Protein AF-A0AAU3UYX8-F1 (afdb_monomer_lite)

Secondary structure (DSSP, 8-state):
---EEE-SS-EEEE-SSS-EEEEE-SS-EEEESS-SS--TTEEEEPSSEEEEEETTEEEEEE----------

Radius of gyration: 13.45 Å; chains: 1; bounding box: 25×22×50 Å

Sequence (72 aa):
MNFLLGDGENLWATTWHHALSVLETDAYMVVASEPYDDDPRWRPIADRQLVTVRGGRLSVAPLDIEFGRAGS

Structure (mmCIF, N/CA/C/O backbone):
data_AF-A0AAU3UYX8-F1
#
_entry.id   AF-A0AAU3UYX8-F1
#
loop_
_atom_site.group_PDB
_atom_site.id
_atom_site.type_symbol
_atom_site.label_atom_id
_atom_site.label_alt_id
_atom_site.label_comp_id
_atom_site.label_asym_id
_atom_site.label_entity_id
_atom_site.label_seq_id
_atom_site.pdbx_PDB_ins_code
_atom_site.Cartn_x
_atom_site.Cartn_y
_atom_site.Cartn_z
_atom_site.occupancy
_atom_site.B_iso_or_equiv
_atom_site.auth_seq_id
_atom_site.auth_comp_id
_atom_site.auth_asym_id
_atom_site.auth_atom_id
_atom_site.pdbx_PDB_model_num
ATOM 1 N N . MET A 1 1 ? 4.310 11.153 -9.737 1.00 61.72 1 MET A N 1
ATOM 2 C CA . MET A 1 1 ? 2.980 10.825 -10.272 1.00 61.72 1 MET A CA 1
ATOM 3 C C . MET A 1 1 ? 2.537 9.479 -9.735 1.00 61.72 1 MET A C 1
ATOM 5 O O . MET A 1 1 ? 2.966 8.464 -10.261 1.00 61.72 1 MET A O 1
ATOM 9 N N . ASN A 1 2 ? 1.687 9.464 -8.713 1.00 70.69 2 ASN A N 1
ATOM 10 C CA . ASN A 1 2 ? 1.130 8.214 -8.202 1.00 70.69 2 ASN A CA 1
ATOM 11 C C . ASN A 1 2 ? -0.249 8.012 -8.832 1.00 70.69 2 ASN A C 1
ATOM 13 O O . ASN A 1 2 ? -1.073 8.926 -8.804 1.00 70.69 2 ASN A O 1
ATOM 17 N N . PHE A 1 3 ? -0.473 6.856 -9.453 1.00 80.25 3 PHE A N 1
ATOM 18 C CA . PHE A 1 3 ? -1.782 6.475 -9.979 1.00 80.25 3 PHE A CA 1
ATOM 19 C C . PHE A 1 3 ? -2.439 5.503 -9.005 1.00 80.25 3 PHE A C 1
ATOM 21 O O . PHE A 1 3 ? -1.741 4.682 -8.418 1.00 80.25 3 PHE A O 1
ATOM 28 N N . LEU A 1 4 ? -3.756 5.599 -8.834 1.00 86.06 4 LEU A N 1
ATOM 29 C CA . LEU A 1 4 ? -4.553 4.674 -8.035 1.00 86.06 4 LEU A CA 1
ATOM 30 C C . LEU A 1 4 ? -5.798 4.310 -8.847 1.00 86.06 4 LEU A C 1
ATOM 32 O O . LEU A 1 4 ? -6.535 5.197 -9.274 1.00 86.06 4 LEU A O 1
ATOM 36 N N . LEU A 1 5 ? -6.023 3.022 -9.071 1.00 88.00 5 LEU A N 1
ATOM 37 C CA . LEU A 1 5 ? -7.178 2.500 -9.794 1.00 88.00 5 LEU A CA 1
ATOM 38 C C . LEU A 1 5 ? -7.770 1.346 -9.004 1.00 88.00 5 LEU A C 1
ATOM 40 O O . LEU A 1 5 ? -7.029 0.494 -8.527 1.00 88.00 5 LEU A O 1
ATOM 44 N N . GLY A 1 6 ? -9.091 1.287 -8.912 1.00 86.88 6 GLY A N 1
ATOM 45 C CA . GLY A 1 6 ? -9.780 0.134 -8.354 1.00 86.88 6 GLY A CA 1
ATOM 46 C C . GLY A 1 6 ? -11.087 -0.145 -9.078 1.00 86.88 6 GLY A C 1
ATOM 47 O O . GLY A 1 6 ? -11.671 0.757 -9.678 1.00 86.88 6 GLY A O 1
ATOM 48 N N . ASP A 1 7 ? -11.522 -1.399 -9.022 1.00 85.00 7 ASP A N 1
ATOM 49 C CA . ASP A 1 7 ? -12.771 -1.892 -9.624 1.00 85.00 7 ASP A CA 1
ATOM 50 C C . ASP A 1 7 ? -13.821 -2.314 -8.574 1.00 85.00 7 ASP A C 1
ATOM 52 O O . ASP A 1 7 ? -14.875 -2.837 -8.923 1.00 85.00 7 ASP A O 1
ATOM 56 N N . GLY A 1 8 ? -13.547 -2.058 -7.290 1.00 82.50 8 GLY A N 1
ATOM 57 C CA . GLY A 1 8 ? -14.393 -2.436 -6.153 1.00 82.50 8 GLY A CA 1
ATOM 58 C C . GLY A 1 8 ? -13.936 -3.708 -5.433 1.00 82.50 8 GLY A C 1
ATOM 59 O O . GLY A 1 8 ? -14.245 -3.867 -4.256 1.00 82.50 8 GLY A O 1
ATOM 60 N N . GLU A 1 9 ? -13.143 -4.560 -6.085 1.0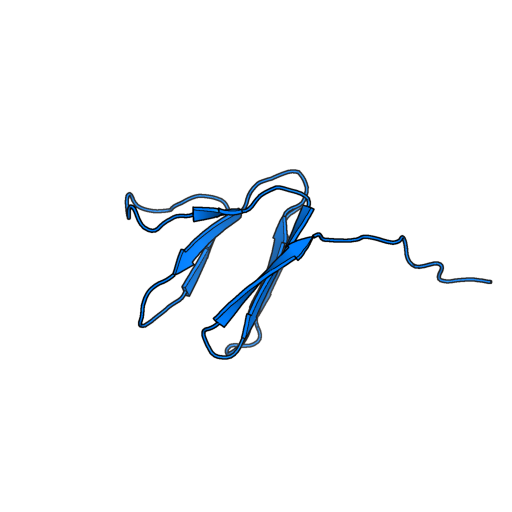0 84.00 9 GLU A N 1
ATOM 61 C CA . GLU A 1 9 ? -12.575 -5.780 -5.485 1.00 84.00 9 GLU A CA 1
ATOM 62 C C . GLU A 1 9 ? -11.041 -5.787 -5.505 1.00 84.00 9 GLU A C 1
ATOM 64 O O . GLU A 1 9 ? -10.390 -6.399 -4.654 1.00 84.00 9 GLU A O 1
ATOM 69 N N . ASN A 1 10 ? -10.457 -5.090 -6.474 1.00 87.88 10 ASN A N 1
ATOM 70 C CA . ASN A 1 10 ? -9.033 -5.015 -6.725 1.00 87.88 10 ASN A CA 1
ATOM 71 C C . ASN A 1 10 ? -8.573 -3.557 -6.737 1.00 87.88 10 ASN A C 1
ATOM 73 O O . ASN A 1 10 ? -9.329 -2.645 -7.083 1.00 87.88 10 ASN A O 1
ATOM 77 N N . LEU A 1 11 ? -7.305 -3.348 -6.390 1.00 88.62 11 LEU A N 1
ATOM 78 C CA . LEU A 1 11 ? -6.650 -2.046 -6.440 1.00 88.62 11 LEU A CA 1
ATOM 79 C C . LEU A 1 11 ? -5.265 -2.172 -7.071 1.00 88.62 11 LEU A C 1
ATOM 81 O O . LEU A 1 11 ? -4.515 -3.100 -6.779 1.00 88.62 11 LEU A O 1
ATOM 85 N N . TRP A 1 12 ? -4.909 -1.210 -7.913 1.00 89.44 12 TRP A N 1
ATOM 86 C CA . TRP A 1 12 ? -3.579 -1.041 -8.482 1.00 89.44 12 TRP A CA 1
ATOM 87 C C . TRP A 1 12 ? -3.088 0.360 -8.173 1.00 89.44 12 TRP A C 1
ATOM 89 O O . TRP A 1 12 ? -3.836 1.329 -8.312 1.00 89.44 12 TRP A O 1
ATOM 99 N N . ALA A 1 13 ? -1.825 0.469 -7.785 1.00 87.50 13 A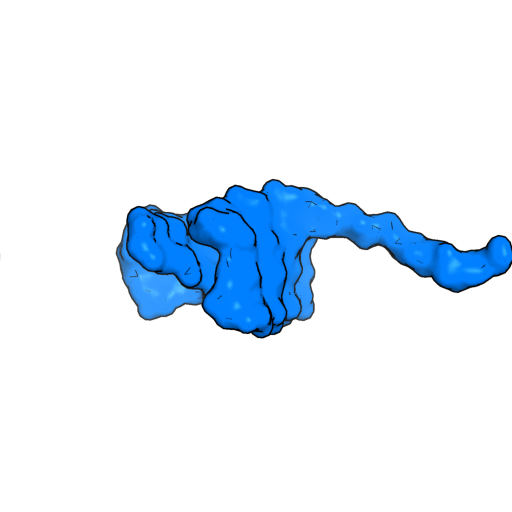LA A N 1
ATOM 100 C CA . ALA A 1 13 ? -1.201 1.752 -7.558 1.00 87.50 13 ALA A CA 1
ATOM 101 C C . ALA A 1 13 ? 0.250 1.773 -8.023 1.00 87.50 13 ALA A C 1
ATOM 103 O O . ALA A 1 13 ? 0.922 0.744 -8.036 1.00 87.50 13 ALA A O 1
ATOM 104 N N . THR A 1 14 ? 0.742 2.948 -8.393 1.00 86.12 14 THR A N 1
ATOM 105 C CA . THR A 1 14 ? 2.154 3.148 -8.724 1.00 86.12 14 THR A CA 1
ATOM 106 C C . THR A 1 14 ? 2.773 4.197 -7.816 1.00 86.12 14 THR A C 1
ATOM 108 O O . THR A 1 14 ? 2.149 5.218 -7.525 1.00 86.12 14 THR A O 1
ATOM 111 N N . THR A 1 15 ? 4.011 3.959 -7.386 1.00 83.50 15 THR A N 1
ATOM 112 C CA . THR A 1 15 ? 4.870 4.996 -6.804 1.00 83.50 15 THR A CA 1
ATOM 113 C C . THR A 1 15 ? 5.796 5.537 -7.889 1.00 83.50 15 THR A C 1
ATOM 115 O O . THR A 1 15 ? 6.513 4.780 -8.545 1.00 83.50 15 THR A O 1
ATOM 118 N N . TRP A 1 16 ? 5.765 6.848 -8.123 1.00 77.00 16 TRP A N 1
ATOM 119 C CA . TRP A 1 16 ? 6.692 7.511 -9.043 1.00 77.00 16 TRP A CA 1
ATOM 120 C C . TRP A 1 16 ? 7.045 8.899 -8.515 1.00 77.00 16 TRP A C 1
ATOM 122 O O . TRP A 1 16 ? 6.210 9.805 -8.550 1.00 77.00 16 TRP A O 1
ATOM 132 N N . HIS A 1 17 ? 8.271 9.090 -8.039 1.00 69.19 17 HIS A N 1
ATOM 133 C CA . HIS A 1 17 ? 8.776 10.309 -7.387 1.00 69.19 17 HIS A CA 1
ATOM 134 C C . HIS A 1 17 ? 8.150 10.657 -6.023 1.00 69.19 17 HIS A C 1
ATOM 136 O O . HIS A 1 17 ? 8.657 11.554 -5.353 1.00 69.19 17 HIS A O 1
ATOM 142 N N . HIS A 1 18 ? 7.102 9.954 -5.583 1.00 73.62 18 HIS A N 1
ATOM 143 C CA . HIS A 1 18 ? 6.528 10.074 -4.240 1.00 73.62 18 HIS A CA 1
ATOM 144 C C . HIS A 1 18 ? 6.207 8.685 -3.683 1.00 73.62 18 HIS A C 1
ATOM 146 O O . HIS A 1 18 ? 5.647 7.846 -4.393 1.00 73.62 18 HIS A O 1
ATOM 152 N N . ALA A 1 19 ? 6.538 8.454 -2.411 1.00 77.12 19 ALA A N 1
ATOM 153 C CA . ALA A 1 19 ? 6.201 7.214 -1.719 1.00 77.12 19 ALA A CA 1
ATOM 154 C C . ALA A 1 19 ? 4.676 7.069 -1.563 1.00 77.12 19 ALA A C 1
ATOM 156 O O . ALA A 1 19 ? 3.949 8.058 -1.478 1.00 77.12 19 ALA A O 1
ATOM 157 N N . LEU A 1 20 ? 4.201 5.825 -1.552 1.00 89.81 20 LEU A N 1
ATOM 158 C CA . LEU A 1 20 ? 2.876 5.471 -1.044 1.00 89.81 20 LEU A CA 1
ATOM 159 C C . LEU A 1 20 ? 3.060 4.839 0.330 1.00 89.81 20 LEU A C 1
ATOM 161 O O . LEU A 1 20 ? 4.128 4.326 0.644 1.00 89.81 20 LEU A O 1
ATOM 165 N N . SER A 1 21 ? 2.011 4.829 1.128 1.00 91.81 21 SER A N 1
ATOM 166 C CA . SER A 1 21 ? 1.921 4.098 2.379 1.00 91.81 21 SER A CA 1
ATOM 167 C C . SER A 1 21 ? 0.763 3.117 2.297 1.00 91.81 21 SER A C 1
ATOM 169 O O . SER A 1 21 ? -0.249 3.365 1.636 1.00 91.81 21 SER A O 1
ATOM 171 N N . VAL A 1 22 ? 0.931 1.979 2.956 1.00 94.44 22 VAL A N 1
ATOM 172 C CA . VAL A 1 22 ? -0.049 0.901 2.976 1.00 94.44 22 VAL A CA 1
ATOM 173 C C . VAL A 1 22 ? -0.356 0.507 4.412 1.00 94.44 22 VAL A C 1
ATOM 175 O O . VAL A 1 22 ? 0.562 0.225 5.182 1.00 94.44 22 VAL A O 1
ATOM 178 N N . LEU A 1 23 ? -1.643 0.422 4.736 1.00 94.31 23 LEU A N 1
ATOM 179 C CA . LEU A 1 23 ? -2.159 -0.161 5.970 1.00 94.31 23 LEU A CA 1
ATOM 180 C C . LEU A 1 23 ? -2.867 -1.471 5.626 1.00 94.31 23 LEU A C 1
ATOM 182 O O . LEU A 1 23 ? -3.835 -1.480 4.867 1.00 94.31 23 LEU A O 1
ATOM 186 N N . GLU A 1 24 ? -2.373 -2.577 6.174 1.00 92.62 24 GLU A N 1
ATOM 187 C CA . GLU A 1 24 ? -2.961 -3.908 6.010 1.00 92.62 24 GLU A CA 1
ATOM 188 C C . GLU A 1 24 ? -3.557 -4.361 7.343 1.00 92.62 24 GLU A C 1
ATOM 190 O O . GLU A 1 24 ? -2.903 -4.302 8.388 1.00 92.62 24 GLU A O 1
ATOM 195 N N . THR A 1 25 ? -4.814 -4.792 7.307 1.00 88.88 25 THR A N 1
ATOM 196 C CA . THR A 1 25 ? -5.527 -5.352 8.456 1.00 88.88 25 THR A CA 1
ATOM 197 C C . THR A 1 25 ? -6.218 -6.646 8.040 1.00 88.88 25 THR A C 1
ATOM 199 O O . THR A 1 25 ? -6.365 -6.915 6.849 1.00 88.88 25 THR A O 1
ATOM 202 N N . ASP A 1 26 ? -6.717 -7.412 9.008 1.00 86.44 26 ASP A N 1
ATOM 203 C CA . ASP A 1 26 ? -7.447 -8.653 8.719 1.00 86.44 26 ASP A CA 1
ATOM 204 C C . ASP A 1 26 ? -8.778 -8.421 7.973 1.00 86.44 26 ASP A C 1
ATOM 206 O O . ASP A 1 26 ? -9.332 -9.357 7.400 1.00 86.44 26 ASP A O 1
ATOM 210 N N . ALA A 1 27 ? -9.310 -7.191 7.984 1.00 86.25 27 ALA A N 1
ATOM 211 C CA . ALA A 1 27 ? -10.628 -6.862 7.431 1.00 86.25 27 ALA A CA 1
ATOM 212 C C . ALA A 1 27 ? -10.581 -5.943 6.201 1.00 86.25 27 ALA A C 1
ATOM 214 O O . ALA A 1 27 ? -11.471 -5.996 5.355 1.00 86.25 27 ALA A O 1
ATOM 215 N N . TYR A 1 28 ? -9.580 -5.070 6.113 1.00 87.62 28 TYR A N 1
ATOM 216 C CA . TYR A 1 28 ? -9.470 -4.075 5.053 1.00 87.62 28 TYR A CA 1
ATOM 217 C C . TYR A 1 28 ? -8.022 -3.695 4.776 1.00 87.62 28 TYR A C 1
ATOM 219 O O . TYR A 1 28 ? -7.115 -3.918 5.584 1.00 87.62 28 TYR A O 1
ATOM 227 N N . MET A 1 29 ? -7.839 -3.042 3.635 1.00 90.88 29 MET A N 1
ATOM 228 C CA . MET A 1 29 ? -6.555 -2.548 3.192 1.00 90.88 29 MET A CA 1
ATOM 229 C C . MET A 1 29 ? -6.680 -1.113 2.695 1.00 90.88 29 MET A C 1
ATOM 231 O O . MET A 1 29 ? -7.596 -0.796 1.938 1.00 90.88 29 MET A O 1
ATOM 235 N N . VAL A 1 30 ? -5.750 -0.254 3.108 1.00 91.56 30 VAL A N 1
ATOM 236 C CA . VAL A 1 30 ? -5.684 1.139 2.661 1.00 91.56 30 VAL A CA 1
ATOM 237 C C . VAL A 1 30 ? -4.377 1.376 1.927 1.00 91.56 30 VAL A C 1
ATOM 239 O O . VAL A 1 30 ? -3.312 0.970 2.389 1.00 91.56 30 VAL A O 1
ATOM 242 N N . VAL A 1 31 ? -4.468 2.086 0.806 1.00 90.75 31 VAL A N 1
ATOM 243 C CA . VAL A 1 31 ? -3.326 2.664 0.100 1.00 90.75 31 VAL A CA 1
ATOM 244 C C . VAL A 1 31 ? -3.523 4.175 0.052 1.00 90.75 31 VAL A C 1
ATOM 246 O O . VAL A 1 31 ? -4.546 4.650 -0.437 1.00 90.75 31 VAL A O 1
ATOM 249 N N . ALA A 1 32 ? -2.557 4.925 0.569 1.00 89.62 32 ALA A N 1
ATOM 250 C CA . ALA A 1 32 ? -2.594 6.384 0.621 1.00 89.62 32 ALA A CA 1
ATOM 251 C C . ALA A 1 32 ? -1.205 6.954 0.326 1.00 89.62 32 ALA A C 1
ATOM 253 O O . ALA A 1 32 ? -0.214 6.239 0.421 1.00 89.62 32 ALA A O 1
ATOM 254 N N . SER A 1 33 ? -1.101 8.234 -0.029 1.00 88.19 33 SER A N 1
ATOM 255 C CA . SER A 1 33 ? 0.213 8.884 -0.156 1.00 88.19 33 SER A CA 1
ATOM 256 C C . SER A 1 33 ? 0.939 8.930 1.188 1.00 88.19 33 SER A C 1
ATOM 258 O O . SER A 1 33 ? 2.108 8.565 1.281 1.00 88.19 33 SER A O 1
ATOM 260 N N . GLU A 1 34 ? 0.215 9.304 2.240 1.00 90.00 34 GLU A N 1
ATOM 261 C CA . GLU A 1 34 ? 0.719 9.430 3.605 1.00 90.00 34 GLU A CA 1
ATOM 262 C C . GLU A 1 34 ? -0.295 8.799 4.575 1.00 90.00 34 GLU A C 1
ATOM 264 O O . GLU A 1 34 ? -1.491 8.765 4.255 1.00 90.00 34 GLU A O 1
ATOM 269 N N . PRO A 1 35 ? 0.153 8.281 5.734 1.00 93.06 35 PRO A N 1
ATOM 270 C CA . PRO A 1 35 ? -0.740 7.854 6.807 1.00 93.06 35 PRO A CA 1
ATOM 271 C C . PRO A 1 35 ? -1.708 8.973 7.199 1.00 93.06 35 PRO A C 1
ATOM 273 O O . PRO A 1 35 ? -1.292 10.115 7.385 1.00 93.06 35 PRO A O 1
ATOM 276 N N . TYR A 1 36 ? -2.997 8.658 7.329 1.00 91.38 36 TYR A N 1
ATOM 277 C CA . TYR A 1 36 ? -3.997 9.630 7.792 1.00 91.38 36 TYR A CA 1
ATOM 278 C C . TYR A 1 36 ? -4.203 9.596 9.317 1.00 91.38 36 TYR A C 1
ATOM 280 O O . TYR A 1 36 ? -4.915 10.440 9.859 1.00 91.38 36 TYR A O 1
ATOM 288 N N . ASP A 1 37 ? -3.628 8.601 9.991 1.00 95.00 37 ASP A N 1
ATOM 289 C CA . ASP A 1 37 ? -3.640 8.400 11.435 1.00 95.00 37 ASP A CA 1
ATOM 290 C C . ASP A 1 37 ? -2.289 7.834 11.904 1.00 95.00 37 ASP A C 1
ATOM 292 O O . ASP A 1 37 ? -1.390 7.568 11.102 1.00 95.00 37 ASP A O 1
ATOM 296 N N . ASP A 1 38 ? -2.157 7.648 13.216 1.00 95.38 38 ASP A N 1
ATOM 297 C CA . ASP A 1 38 ? -0.940 7.146 13.855 1.00 95.38 38 ASP A CA 1
ATOM 298 C C . ASP A 1 38 ? -0.921 5.606 13.990 1.00 95.38 38 ASP A C 1
ATOM 300 O O . ASP A 1 38 ? -0.250 5.074 14.880 1.00 95.38 38 ASP A O 1
ATOM 304 N N . ASP A 1 39 ? -1.671 4.855 13.165 1.00 95.62 39 ASP A N 1
ATOM 305 C CA . ASP A 1 39 ? -1.671 3.388 13.255 1.00 95.62 39 ASP A CA 1
ATOM 306 C C . ASP A 1 39 ? -0.254 2.836 12.969 1.00 95.62 39 ASP A C 1
ATOM 308 O O . ASP A 1 39 ? 0.296 3.026 11.880 1.00 95.62 39 ASP A O 1
ATOM 312 N N . PRO A 1 40 ? 0.375 2.102 13.904 1.00 94.56 40 PRO A N 1
ATOM 313 C CA . PRO A 1 40 ? 1.751 1.635 13.732 1.00 94.56 40 PRO A CA 1
ATOM 314 C C . PRO A 1 40 ? 1.910 0.594 12.613 1.00 94.56 40 PRO A C 1
ATOM 316 O O . PRO A 1 40 ? 3.034 0.233 12.266 1.00 94.56 40 PRO A O 1
ATOM 319 N N . ARG A 1 41 ? 0.807 0.073 12.062 1.00 94.56 41 ARG A N 1
ATOM 320 C CA . ARG A 1 41 ? 0.818 -0.887 10.953 1.00 94.56 41 ARG A CA 1
ATOM 321 C C . ARG A 1 41 ? 1.010 -0.227 9.589 1.00 94.56 41 ARG A C 1
ATOM 323 O O . ARG A 1 41 ? 1.158 -0.951 8.602 1.00 94.56 41 ARG A O 1
ATOM 330 N N . TRP A 1 42 ? 1.019 1.104 9.505 1.00 95.69 42 TRP A N 1
ATOM 331 C CA . TRP A 1 42 ? 1.389 1.799 8.276 1.00 95.69 42 TRP A CA 1
ATOM 332 C C . TRP A 1 42 ? 2.804 1.419 7.833 1.00 95.69 42 TRP A C 1
ATOM 334 O O . TRP A 1 42 ? 3.765 1.474 8.600 1.00 95.69 42 TRP A O 1
ATOM 344 N N . ARG A 1 43 ? 2.939 1.046 6.559 1.00 94.44 43 ARG A N 1
ATOM 345 C CA . ARG A 1 43 ? 4.221 0.703 5.935 1.00 94.44 43 ARG A CA 1
ATOM 346 C C . ARG A 1 43 ? 4.460 1.570 4.703 1.00 94.44 43 ARG A C 1
ATOM 348 O O . ARG A 1 43 ? 3.608 1.566 3.811 1.00 94.44 43 ARG A O 1
ATOM 355 N N . PRO A 1 44 ? 5.603 2.268 4.600 1.00 92.75 44 PRO A N 1
ATOM 356 C CA . PRO A 1 44 ? 5.952 2.988 3.387 1.00 92.75 44 PRO A CA 1
ATOM 357 C C . PRO A 1 44 ? 6.321 2.008 2.266 1.00 92.75 44 PRO A C 1
ATOM 359 O O . PRO A 1 44 ? 6.977 0.989 2.482 1.00 92.75 44 PRO A O 1
ATOM 362 N N . ILE A 1 45 ? 5.923 2.351 1.050 1.00 91.56 45 ILE A N 1
ATOM 363 C CA . ILE A 1 45 ? 6.281 1.688 -0.196 1.00 91.56 45 ILE A CA 1
ATOM 364 C C . ILE A 1 45 ? 7.368 2.518 -0.865 1.00 91.56 45 ILE A C 1
ATOM 366 O O . ILE A 1 45 ? 7.234 3.733 -1.031 1.00 91.56 45 ILE A O 1
ATOM 370 N N . ALA A 1 46 ? 8.447 1.842 -1.252 1.00 88.62 46 ALA A N 1
ATOM 371 C CA . ALA A 1 46 ? 9.564 2.457 -1.954 1.00 88.62 46 ALA A CA 1
ATOM 372 C C . ALA A 1 46 ? 9.118 3.129 -3.266 1.00 88.62 46 ALA A C 1
ATOM 374 O O . ALA A 1 46 ? 8.050 2.839 -3.809 1.00 88.62 46 ALA A O 1
ATOM 375 N N . ASP A 1 47 ? 9.951 4.021 -3.798 1.00 87.50 47 ASP A N 1
ATOM 376 C CA . ASP A 1 47 ? 9.716 4.607 -5.120 1.00 87.50 47 ASP A CA 1
ATOM 377 C C . ASP A 1 47 ? 9.801 3.538 -6.230 1.00 87.50 47 ASP A C 1
ATOM 379 O O . ASP A 1 47 ? 10.431 2.485 -6.060 1.00 87.50 47 ASP A O 1
ATOM 383 N N . ARG A 1 48 ? 9.178 3.819 -7.379 1.00 87.94 48 ARG A N 1
ATOM 384 C CA . ARG A 1 48 ? 9.163 2.961 -8.577 1.00 87.94 48 ARG A CA 1
ATOM 385 C C . ARG A 1 48 ? 8.662 1.544 -8.310 1.00 87.94 48 ARG A C 1
ATOM 387 O O . ARG A 1 48 ? 9.278 0.566 -8.729 1.00 87.94 48 ARG A O 1
ATOM 394 N N . GLN A 1 49 ? 7.540 1.434 -7.613 1.00 90.38 49 GLN A N 1
ATOM 395 C CA . GLN A 1 49 ? 6.859 0.175 -7.334 1.00 90.38 49 GLN A CA 1
ATOM 396 C C . GLN A 1 49 ? 5.480 0.155 -7.990 1.00 90.38 49 GLN A C 1
ATOM 398 O O . GLN A 1 49 ? 4.768 1.161 -8.021 1.00 90.38 49 GLN A O 1
ATOM 403 N N . LEU A 1 50 ? 5.095 -1.020 -8.474 1.00 90.38 50 LEU A N 1
ATOM 404 C CA . LEU A 1 50 ? 3.723 -1.397 -8.756 1.00 90.38 50 LEU A CA 1
ATOM 405 C C . LEU A 1 50 ? 3.155 -2.100 -7.521 1.00 90.38 50 LEU A C 1
ATOM 407 O O . LEU A 1 50 ? 3.650 -3.141 -7.089 1.00 90.38 50 LEU A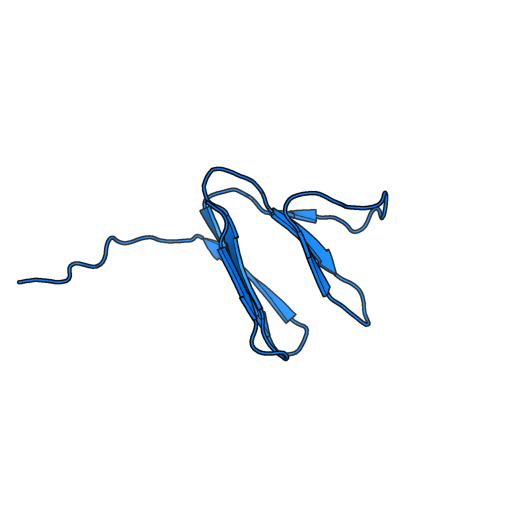 O 1
ATOM 411 N N . VAL A 1 51 ? 2.089 -1.535 -6.974 1.00 91.19 51 VAL A N 1
ATOM 412 C CA . VAL A 1 51 ? 1.310 -2.081 -5.866 1.00 91.19 51 VAL A CA 1
ATOM 413 C C . VAL A 1 51 ? 0.036 -2.679 -6.438 1.00 91.19 51 VAL A C 1
ATOM 415 O O . VAL A 1 51 ? -0.650 -2.049 -7.239 1.00 91.19 51 VAL A O 1
ATOM 418 N N . THR A 1 52 ? -0.288 -3.903 -6.049 1.00 91.94 52 THR A N 1
ATOM 419 C CA . THR A 1 52 ? -1.509 -4.593 -6.462 1.00 91.94 52 THR A CA 1
ATOM 420 C C . THR A 1 52 ? -2.166 -5.226 -5.244 1.00 91.94 52 THR A C 1
ATOM 422 O O . THR A 1 52 ? -1.512 -5.945 -4.495 1.00 91.94 52 THR A O 1
ATOM 425 N N . VAL A 1 53 ? -3.459 -4.983 -5.061 1.00 90.50 53 VAL A N 1
ATOM 426 C CA . VAL A 1 53 ? -4.307 -5.635 -4.064 1.00 90.50 53 VAL A CA 1
ATOM 427 C C . VAL A 1 53 ? -5.340 -6.457 -4.815 1.00 90.50 53 VAL A C 1
ATOM 429 O O . VAL A 1 53 ? -6.122 -5.903 -5.586 1.00 90.50 53 VAL A O 1
ATOM 432 N N . ARG A 1 54 ? -5.325 -7.777 -4.627 1.00 87.62 54 ARG A N 1
ATOM 433 C CA . ARG A 1 54 ? -6.308 -8.691 -5.230 1.00 87.62 54 ARG A CA 1
AT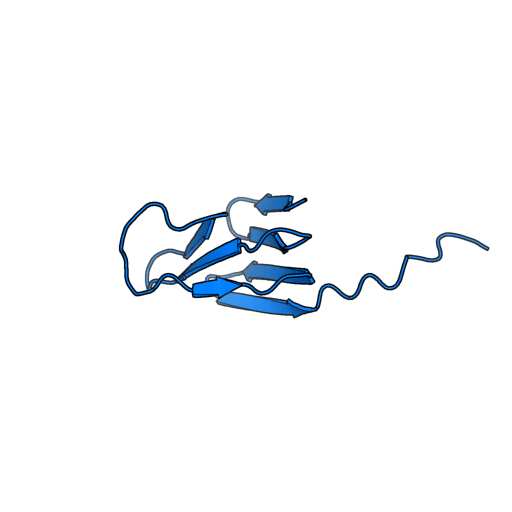OM 434 C C . ARG A 1 54 ? -6.727 -9.751 -4.231 1.00 87.62 54 ARG A C 1
ATOM 436 O O . ARG A 1 54 ? -5.868 -10.380 -3.615 1.00 87.62 54 ARG A O 1
ATOM 443 N N . GLY A 1 55 ? -8.035 -9.952 -4.070 1.00 85.81 55 GLY A N 1
ATOM 444 C CA . GLY A 1 55 ? -8.575 -10.945 -3.131 1.00 85.81 55 GLY A CA 1
ATOM 445 C C . GLY A 1 55 ? -8.033 -10.779 -1.705 1.00 85.81 55 GLY A C 1
ATOM 446 O O . GLY A 1 55 ? -7.683 -11.768 -1.065 1.00 85.81 55 GLY A O 1
ATOM 447 N N . GLY A 1 56 ? -7.867 -9.529 -1.256 1.00 84.50 56 GLY A N 1
ATOM 448 C CA . GLY A 1 56 ? -7.318 -9.194 0.062 1.00 84.50 56 GLY A CA 1
ATOM 449 C C . GLY A 1 56 ? -5.809 -9.408 0.225 1.00 84.50 56 GLY A C 1
ATOM 450 O O . GLY A 1 56 ? -5.309 -9.306 1.337 1.00 84.50 56 GLY A O 1
ATOM 451 N N . ARG A 1 57 ? -5.064 -9.713 -0.847 1.00 87.44 57 ARG A N 1
ATOM 452 C CA . ARG A 1 57 ? -3.607 -9.900 -0.792 1.00 87.44 57 ARG A CA 1
ATOM 453 C C . ARG A 1 57 ? -2.871 -8.743 -1.443 1.00 87.44 57 ARG A C 1
ATOM 455 O O . ARG A 1 57 ? -3.176 -8.380 -2.579 1.00 87.44 57 ARG A O 1
ATOM 462 N N . LEU A 1 58 ? -1.856 -8.241 -0.748 1.00 90.88 58 LEU A N 1
ATOM 463 C CA . LEU A 1 58 ? -0.896 -7.274 -1.263 1.00 90.88 58 LEU A CA 1
ATOM 464 C C . LEU A 1 58 ? 0.208 -7.955 -2.073 1.00 90.88 58 LEU A C 1
ATOM 466 O O . LEU A 1 58 ? 0.842 -8.900 -1.607 1.00 90.88 58 LEU A O 1
ATOM 470 N N . SER A 1 59 ? 0.514 -7.396 -3.236 1.00 92.69 59 SER A N 1
ATOM 471 C CA . SER A 1 59 ? 1.750 -7.638 -3.969 1.00 92.69 59 SER A CA 1
ATOM 472 C C . SER A 1 59 ? 2.421 -6.307 -4.283 1.00 92.69 59 SER A C 1
ATOM 474 O O . SER A 1 59 ? 1.772 -5.379 -4.765 1.00 92.69 59 SER A O 1
ATOM 476 N N . VAL A 1 60 ? 3.726 -6.228 -4.040 1.00 92.50 60 VAL A N 1
ATOM 477 C CA . VAL A 1 60 ? 4.563 -5.077 -4.389 1.00 92.50 60 VAL A CA 1
ATOM 478 C C . VAL A 1 60 ? 5.701 -5.593 -5.251 1.00 92.50 60 VAL A C 1
ATOM 480 O O . VAL A 1 60 ? 6.416 -6.508 -4.847 1.00 92.50 60 VAL A O 1
ATOM 483 N N . ALA A 1 61 ? 5.836 -5.035 -6.445 1.00 91.38 61 ALA A N 1
ATOM 484 C CA . ALA A 1 61 ? 6.883 -5.398 -7.386 1.00 91.38 61 ALA A CA 1
ATOM 485 C C . ALA A 1 61 ? 7.537 -4.133 -7.952 1.00 91.38 61 ALA A C 1
ATOM 487 O O . ALA A 1 61 ? 6.859 -3.110 -8.069 1.00 91.38 61 ALA A O 1
ATOM 488 N N . PRO A 1 62 ? 8.819 -4.184 -8.352 1.00 90.06 62 PRO A N 1
ATOM 489 C CA . PRO A 1 62 ? 9.435 -3.089 -9.085 1.00 90.06 62 PRO A CA 1
ATOM 490 C C . PRO A 1 62 ? 8.600 -2.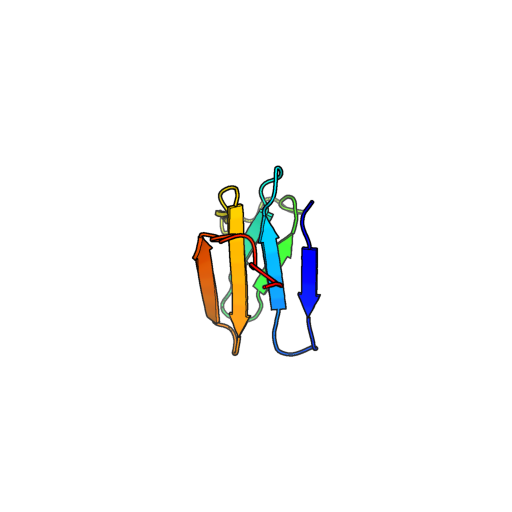725 -10.314 1.00 90.06 62 PRO A C 1
ATOM 492 O O . PRO A 1 62 ? 8.195 -3.598 -11.084 1.00 90.06 62 PRO A O 1
ATOM 495 N N . LEU A 1 63 ? 8.341 -1.431 -10.497 1.00 81.94 63 LEU A N 1
ATOM 496 C CA . LEU A 1 63 ? 7.778 -0.923 -11.737 1.00 81.94 63 LEU A CA 1
ATOM 497 C C . LEU A 1 63 ? 8.904 -0.890 -12.770 1.00 81.94 63 LEU A C 1
ATOM 499 O O . LEU A 1 63 ? 9.589 0.122 -12.932 1.00 81.94 63 LEU A O 1
ATOM 503 N N . ASP A 1 64 ? 9.109 -2.023 -13.435 1.00 75.69 64 ASP A N 1
ATOM 504 C CA . ASP A 1 64 ? 9.997 -2.102 -14.584 1.00 75.69 64 ASP A CA 1
ATOM 505 C C . ASP A 1 64 ? 9.280 -1.479 -15.782 1.00 75.69 64 ASP A C 1
ATOM 507 O O . ASP A 1 64 ? 8.528 -2.127 -16.510 1.00 75.69 64 ASP A O 1
ATOM 511 N N . ILE A 1 65 ? 9.442 -0.166 -15.944 1.00 62.50 65 ILE A N 1
ATOM 512 C CA . ILE A 1 65 ? 9.144 0.473 -17.221 1.00 62.50 65 ILE A CA 1
ATOM 513 C C . ILE A 1 65 ? 10.292 0.167 -1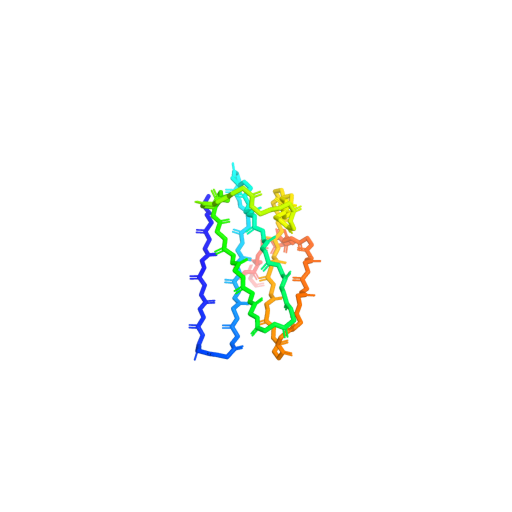8.173 1.00 62.50 65 ILE A C 1
ATOM 515 O O . ILE A 1 65 ? 11.104 1.027 -18.519 1.00 62.50 65 ILE A O 1
ATOM 519 N N . GLU A 1 66 ? 10.321 -1.074 -18.647 1.00 60.69 66 GLU A N 1
ATOM 520 C CA . GLU A 1 66 ? 10.826 -1.331 -19.980 1.00 60.69 66 GLU A CA 1
ATOM 521 C C . GLU A 1 66 ? 9.923 -0.501 -20.898 1.00 60.69 66 GLU A C 1
ATOM 523 O O . GLU A 1 66 ? 8.741 -0.803 -21.080 1.00 60.69 66 GLU A O 1
ATOM 528 N N . PHE A 1 67 ? 10.424 0.658 -21.340 1.00 52.62 67 PHE A N 1
ATOM 529 C CA . PHE A 1 67 ? 9.700 1.541 -22.243 1.00 52.62 67 PHE A CA 1
ATOM 530 C C . PHE A 1 67 ? 9.160 0.683 -23.375 1.00 52.62 67 PHE A C 1
ATOM 532 O O . PHE A 1 67 ? 9.941 0.142 -24.160 1.00 52.62 67 PHE A O 1
ATOM 539 N N . GLY A 1 68 ? 7.835 0.546 -23.434 1.00 46.75 68 GLY A N 1
ATOM 540 C CA . GLY A 1 68 ? 7.176 -0.151 -24.517 1.00 46.75 68 GLY A CA 1
ATOM 541 C C . GLY A 1 68 ? 7.714 0.396 -25.829 1.00 46.75 68 GLY A C 1
ATOM 542 O O . GLY A 1 68 ? 7.399 1.520 -26.220 1.00 46.75 68 GLY A O 1
ATOM 543 N N . ARG A 1 69 ? 8.530 -0.405 -26.519 1.00 51.72 69 ARG A N 1
ATOM 544 C CA . ARG A 1 69 ? 8.705 -0.276 -27.958 1.00 51.72 69 ARG A CA 1
ATOM 545 C C . ARG A 1 69 ? 7.363 -0.635 -28.582 1.00 51.72 69 ARG A C 1
ATOM 547 O O . ARG A 1 69 ? 7.127 -1.761 -28.997 1.00 51.72 69 ARG A O 1
ATOM 554 N N . ALA A 1 70 ? 6.466 0.341 -28.605 1.00 53.44 70 ALA A N 1
ATOM 555 C CA . ALA A 1 70 ? 5.478 0.438 -29.655 1.00 53.44 70 ALA A CA 1
ATOM 556 C C . ALA A 1 70 ? 6.212 0.969 -30.900 1.00 53.44 70 ALA A C 1
ATOM 558 O O . ALA A 1 70 ? 6.614 2.130 -30.933 1.00 53.44 70 ALA A O 1
ATOM 559 N N . GLY A 1 71 ? 6.416 0.099 -31.894 1.00 48.12 71 GLY A N 1
ATOM 560 C CA . GLY A 1 71 ? 7.058 0.397 -33.185 1.00 48.12 71 GLY A CA 1
ATOM 561 C C . GLY A 1 71 ? 8.555 0.052 -33.200 1.00 48.12 71 GLY A C 1
ATOM 562 O O . GLY A 1 71 ? 9.283 0.405 -32.275 1.00 48.12 71 GLY A O 1
ATOM 563 N N . SER A 1 72 ? 9.095 -0.665 -34.187 1.00 42.38 72 SER A N 1
ATOM 564 C CA . SER A 1 72 ? 8.708 -0.836 -35.599 1.00 42.38 72 SER A CA 1
ATOM 565 C C . SER A 1 72 ? 8.630 -2.291 -36.043 1.00 42.38 72 SER A C 1
ATOM 567 O O . SER A 1 72 ? 9.517 -3.054 -35.596 1.00 42.38 72 SER A O 1
#

pLDDT: mean 83.74, std 12.94, range [42.38, 95.69]

Foldseek 3Di:
DKDWDDDVAKIKIAAAPAKWKWAADPPDIDIGSDDPDDPVRIDIDDHQWIWMAHPSDIDIDHNPCPPDPPDD